Protein AF-0000000086704923 (afdb_homodimer)

Nearest PDB structures (foldseek):
  2oer-assembly1_B  TM=5.945E-01  e=2.341E+00  Pseudomonas aeruginosa
  7ane-assembly1_d  TM=4.318E-01  e=1.275E+00  Leishmania major
  6yj2-assembly1_A  TM=4.607E-01  e=6.577E+00  Mycobacterium tuberculosis H37Rv
  2oer-assembly1_B  TM=5.945E-01  e=2.133E+00  Pseudomonas aeruginosa
  7ane-assembly1_d  TM=4.272E-01  e=9.440E-01  Leishmania major

Solvent-accessible surface area (backbone atoms only — not comparable to full-atom values): 7810 Å² total; per-residue (Å²): 131,72,79,55,76,70,50,67,64,57,40,34,53,44,41,44,69,71,42,71,86,58,53,68,74,57,41,54,54,49,31,61,63,48,51,72,27,45,57,31,41,36,55,19,46,65,68,26,69,86,35,72,67,50,32,36,30,50,12,52,49,30,29,52,52,11,31,49,54,61,63,65,98,129,71,81,54,78,71,51,68,65,56,40,36,54,44,40,43,68,72,41,71,84,58,54,68,74,58,40,52,56,49,32,61,65,49,50,73,27,45,57,31,40,37,56,20,46,65,68,26,69,86,35,72,67,51,33,36,30,50,12,52,48,30,29,52,53,11,32,47,54,60,62,65,96

Structure (mmCIF, N/CA/C/O backbone):
data_AF-0000000086704923-model_v1
#
loop_
_entity.id
_entity.type
_entity.pdbx_description
1 polymer 'Uncharacterized protein'
#
loop_
_atom_site.group_PDB
_atom_site.id
_atom_site.type_symbol
_atom_site.label_atom_id
_atom_site.label_alt_id
_atom_site.label_comp_id
_atom_site.label_asym_id
_atom_site.label_entity_id
_atom_site.label_seq_id
_atom_site.pdbx_PDB_ins_code
_atom_site.Cartn_x
_atom_site.Cartn_y
_atom_site.Cartn_z
_atom_site.occupancy
_atom_site.B_iso_or_equiv
_atom_site.auth_seq_id
_atom_site.auth_comp_id
_atom_site.auth_asym_id
_atom_site.auth_atom_id
_atom_site.pdbx_PDB_model_num
ATOM 1 N N . MET A 1 1 ? 1.268 -10.195 12 1 31.28 1 MET A N 1
ATOM 2 C CA . MET A 1 1 ? 0.351 -9.297 12.703 1 31.28 1 MET A CA 1
ATOM 3 C C . MET A 1 1 ? -0.446 -8.453 11.711 1 31.28 1 MET A C 1
ATOM 5 O O . MET A 1 1 ? -0.012 -8.242 10.578 1 31.28 1 MET A O 1
ATOM 9 N N . GLY A 1 2 ? -1.776 -8.43 11.695 1 36.81 2 GLY A N 1
ATOM 10 C CA . GLY A 1 2 ? -2.85 -7.723 11.008 1 36.81 2 GLY A CA 1
ATOM 11 C C . GLY A 1 2 ? -2.48 -6.301 10.633 1 36.81 2 GLY A C 1
ATOM 12 O O . GLY A 1 2 ? -1.749 -5.625 11.359 1 36.81 2 GLY A O 1
ATOM 13 N N . ILE A 1 3 ? -2.086 -6.059 9.367 1 44.12 3 ILE A N 1
ATOM 14 C CA . ILE A 1 3 ? -2 -4.629 9.086 1 44.12 3 ILE A CA 1
ATOM 15 C C . ILE A 1 3 ? -2.967 -3.869 9.992 1 44.12 3 ILE A C 1
ATOM 17 O O . ILE A 1 3 ? -4.148 -3.734 9.672 1 44.12 3 ILE A O 1
ATOM 21 N N . ALA A 1 4 ? -3.299 -4.359 11.25 1 46.03 4 ALA A N 1
ATOM 22 C CA . ALA A 1 4 ? -4.102 -3.705 12.281 1 46.03 4 ALA A CA 1
ATOM 23 C C . ALA A 1 4 ? -4.004 -2.186 12.172 1 46.03 4 ALA A C 1
ATOM 25 O O . ALA A 1 4 ? -3.051 -1.658 11.594 1 46.03 4 ALA A O 1
ATOM 26 N N . LEU A 1 5 ? -5.008 -1.442 12.422 1 59.59 5 LEU A N 1
ATOM 27 C CA . LEU A 1 5 ? -5.281 -0.024 12.625 1 59.59 5 LEU A CA 1
ATOM 28 C C . LEU A 1 5 ? -4.094 0.673 13.281 1 59.59 5 LEU A C 1
ATOM 30 O O . LEU A 1 5 ? -3.68 0.296 14.375 1 59.59 5 LEU A O 1
ATOM 34 N N . LEU A 1 6 ? -3.314 1.094 12.336 1 75.62 6 LEU A N 1
ATOM 35 C CA . LEU A 1 6 ? -2.266 1.905 12.938 1 75.62 6 LEU A CA 1
ATOM 36 C C . LEU A 1 6 ? -2.846 2.834 14 1 75.62 6 LEU A C 1
ATOM 38 O O . LEU A 1 6 ? -3.793 3.576 13.734 1 75.62 6 LEU A O 1
ATOM 42 N N . PRO A 1 7 ? -2.449 2.543 15.305 1 79.38 7 PRO A N 1
ATOM 43 C CA . PRO A 1 7 ? -2.854 3.496 16.344 1 79.38 7 PRO A CA 1
ATOM 44 C C . PRO A 1 7 ? -2.67 4.949 15.914 1 79.38 7 PRO A C 1
ATOM 46 O O . PRO A 1 7 ? -1.897 5.234 15 1 79.38 7 PRO A O 1
ATOM 49 N N . GLN A 1 8 ? -3.48 5.805 16.484 1 86.12 8 GLN A N 1
ATOM 50 C CA . GLN A 1 8 ? -3.48 7.223 16.141 1 86.12 8 GLN A CA 1
ATOM 51 C C . GLN A 1 8 ? -2.076 7.812 16.25 1 86.12 8 GLN A C 1
ATOM 53 O O . GLN A 1 8 ? -1.672 8.617 15.406 1 86.12 8 GLN A O 1
ATOM 58 N N . GLN A 1 9 ? -1.387 7.363 17.234 1 90.25 9 GLN A N 1
ATOM 59 C CA . GLN A 1 9 ? -0.049 7.914 17.422 1 90.25 9 GLN A CA 1
ATOM 60 C C . GLN A 1 9 ? 0.868 7.559 16.266 1 90.25 9 GLN A C 1
ATOM 62 O O . GLN A 1 9 ? 1.712 8.359 15.859 1 90.25 9 GLN A O 1
ATOM 67 N N . GLU A 1 10 ? 0.717 6.402 15.789 1 91.06 10 GLU A N 1
ATOM 68 C CA . GLU A 1 10 ? 1.546 5.988 14.664 1 91.06 10 GLU A CA 1
ATOM 69 C C . GLU A 1 10 ? 1.224 6.801 13.414 1 91.06 10 GLU A C 1
ATOM 71 O O . GLU A 1 10 ? 2.113 7.105 12.617 1 91.06 10 GLU A O 1
ATOM 76 N N . LEU A 1 11 ? -0.039 7.086 13.297 1 92.62 11 LEU A N 1
ATOM 77 C CA . LEU A 1 11 ? -0.439 7.926 12.18 1 92.62 11 LEU A CA 1
ATOM 78 C C . LEU A 1 11 ? 0.144 9.328 12.312 1 92.62 11 LEU A C 1
ATOM 80 O O . LEU A 1 11 ? 0.591 9.914 11.328 1 92.62 11 LEU A O 1
ATOM 84 N N . ILE A 1 12 ? 0.147 9.82 13.531 1 93.94 12 ILE A N 1
ATOM 85 C CA . ILE A 1 12 ? 0.73 11.133 13.812 1 93.94 12 ILE A CA 1
ATOM 86 C C . ILE A 1 12 ? 2.213 11.125 13.453 1 93.94 12 ILE A C 1
ATOM 88 O O . ILE A 1 12 ? 2.695 12.031 12.766 1 93.94 12 ILE A O 1
ATOM 92 N N . ASP A 1 13 ? 2.938 10.109 13.859 1 93.25 13 ASP A N 1
ATOM 93 C CA . ASP A 1 13 ? 4.359 9.992 13.555 1 93.25 13 ASP A CA 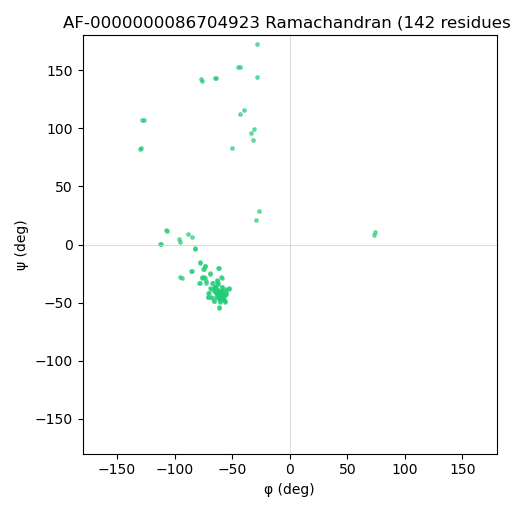1
ATOM 94 C C . ASP A 1 13 ? 4.602 9.938 12.047 1 93.25 13 ASP A C 1
ATOM 96 O O . ASP A 1 13 ? 5.555 10.531 11.547 1 93.25 13 ASP A O 1
ATOM 100 N N . LEU A 1 14 ? 3.777 9.234 11.406 1 93.38 14 LEU A N 1
ATOM 101 C CA . LEU A 1 14 ? 3.883 9.102 9.961 1 93.38 14 LEU A CA 1
ATOM 102 C C . LEU A 1 14 ? 3.75 10.453 9.273 1 93.38 14 LEU A C 1
ATOM 104 O O . LEU A 1 14 ? 4.582 10.812 8.43 1 93.38 14 LEU A O 1
ATOM 108 N N . ILE A 1 15 ? 2.705 11.227 9.648 1 94.75 15 ILE A N 1
ATOM 109 C CA . ILE A 1 15 ? 2.449 12.523 9.023 1 94.75 15 ILE A CA 1
ATOM 110 C C . ILE A 1 15 ? 3.604 13.477 9.32 1 94.75 15 ILE A C 1
ATOM 112 O O . ILE A 1 15 ? 4.051 14.219 8.445 1 94.75 15 ILE A O 1
ATOM 116 N N . GLU A 1 16 ? 4.133 13.469 10.492 1 94.62 16 GLU A N 1
ATOM 117 C CA . GLU A 1 16 ? 5.266 14.305 10.875 1 94.62 16 GLU A CA 1
ATOM 118 C C . GLU A 1 16 ? 6.504 13.953 10.055 1 94.62 16 GLU A C 1
ATOM 120 O O . GLU A 1 16 ? 7.32 14.828 9.75 1 94.62 16 GLU A O 1
ATOM 125 N N . SER A 1 17 ? 6.574 12.711 9.688 1 91.81 17 SER A N 1
ATOM 126 C CA . SER A 1 17 ? 7.723 12.273 8.906 1 91.81 17 SER A CA 1
ATOM 127 C C . SER A 1 17 ? 7.652 12.805 7.48 1 91.81 17 SER A C 1
ATOM 129 O O . SER A 1 17 ? 8.68 13.148 6.887 1 91.81 17 SER A O 1
ATOM 131 N N . VAL A 1 18 ? 6.512 12.938 6.98 1 90.56 18 VAL A N 1
ATOM 132 C CA . VAL A 1 18 ? 6.387 13.32 5.578 1 90.56 18 VAL A CA 1
ATOM 133 C C . VAL A 1 18 ? 6.246 14.836 5.473 1 90.56 18 VAL A C 1
ATOM 135 O O . VAL A 1 18 ? 6.449 15.414 4.398 1 90.56 18 VAL A O 1
ATOM 138 N N . SER A 1 19 ? 5.715 15.43 6.438 1 93.06 19 SER A N 1
ATOM 139 C CA . SER A 1 19 ? 5.57 16.875 6.5 1 93.06 19 SER A CA 1
ATOM 140 C C . SER A 1 19 ? 6.102 17.438 7.816 1 93.06 19 SER A C 1
ATOM 142 O O . SER A 1 19 ? 5.328 17.844 8.688 1 93.06 19 SER A O 1
ATOM 144 N N . PRO A 1 20 ? 7.418 17.656 7.914 1 90.38 20 PRO A N 1
ATOM 145 C CA . PRO A 1 20 ? 8.031 18.031 9.188 1 90.38 20 PRO A CA 1
ATOM 146 C C . PRO A 1 20 ? 7.738 19.469 9.586 1 90.38 20 PRO A C 1
ATOM 148 O O . PRO A 1 20 ? 7.852 19.828 10.758 1 90.38 20 PRO A O 1
ATOM 151 N N . ASN A 1 21 ? 7.344 20.297 8.68 1 92.19 21 ASN A N 1
ATOM 152 C CA . ASN A 1 21 ? 7.141 21.703 8.992 1 92.19 21 ASN A CA 1
ATOM 153 C C . ASN A 1 21 ? 5.68 22.016 9.312 1 92.19 21 ASN A C 1
ATOM 155 O O . ASN A 1 21 ? 5.309 23.172 9.5 1 92.19 21 ASN A O 1
ATOM 159 N N . LEU A 1 22 ? 4.867 21.016 9.352 1 92.69 22 LEU A N 1
ATOM 160 C CA . LEU A 1 22 ? 3.459 21.219 9.672 1 92.69 22 LEU A CA 1
ATOM 161 C C . LEU A 1 22 ? 3.266 21.438 11.172 1 92.69 22 LEU A C 1
ATOM 163 O O . LEU A 1 22 ? 3.939 20.797 11.984 1 92.69 22 LEU A O 1
ATOM 167 N N . HIS A 1 23 ? 2.354 22.328 11.516 1 93.56 23 HIS A N 1
ATOM 168 C CA . HIS A 1 23 ? 2.02 22.562 12.914 1 93.56 23 HIS A CA 1
ATOM 169 C C . HIS A 1 23 ? 1.378 21.328 13.539 1 93.56 23 HIS A C 1
ATOM 171 O O . HIS A 1 23 ? 0.571 20.656 12.898 1 93.56 23 HIS A O 1
ATOM 177 N N . PRO A 1 24 ? 1.72 21.094 14.836 1 89.56 24 PRO A N 1
ATOM 178 C CA . PRO A 1 24 ? 1.203 19.906 15.508 1 89.56 24 PRO A CA 1
ATOM 179 C C . PRO A 1 24 ? -0.32 19.812 15.461 1 89.56 24 PRO A C 1
ATOM 181 O O . PRO A 1 24 ? -0.873 18.719 15.32 1 89.56 24 PRO A O 1
ATOM 184 N N . GLU A 1 25 ? -0.958 20.969 15.609 1 91.19 25 GLU A N 1
ATOM 185 C CA . GLU A 1 25 ? -2.418 20.969 15.57 1 91.19 25 GLU A CA 1
ATOM 186 C C . GLU A 1 25 ? -2.93 20.5 14.211 1 91.19 25 GLU A C 1
ATOM 188 O O . GLU A 1 25 ? -3.943 19.797 14.141 1 91.19 25 GLU A O 1
ATOM 193 N N . HIS A 1 26 ? -2.246 20.766 13.125 1 92.69 26 HIS A N 1
ATOM 194 C CA . HIS A 1 26 ? -2.643 20.328 11.789 1 92.69 26 HIS A CA 1
ATOM 195 C C . HIS A 1 26 ? -2.334 18.844 11.586 1 92.69 26 HIS A C 1
ATOM 197 O O . HIS A 1 26 ? -3.096 18.141 10.93 1 92.69 26 HIS A O 1
ATOM 203 N N . VAL A 1 27 ? -1.287 18.406 12.305 1 93.88 27 VAL A N 1
ATOM 204 C CA . VAL A 1 27 ? -0.884 17.016 12.188 1 93.88 27 VAL A CA 1
ATOM 205 C C . VAL A 1 27 ? -1.963 16.109 12.781 1 93.88 27 VAL A C 1
ATOM 207 O O . VAL A 1 27 ? -2.352 15.109 12.172 1 93.88 27 VAL A O 1
ATOM 210 N N . GLU A 1 28 ? -2.418 16.453 13.898 1 94.06 28 GLU A N 1
ATOM 211 C CA . GLU A 1 28 ? -3.451 15.672 14.57 1 94.06 28 GLU A CA 1
ATOM 212 C C . GLU A 1 28 ? -4.727 15.609 13.727 1 94.06 28 GLU A C 1
ATOM 214 O O . GLU A 1 28 ? -5.359 14.555 13.633 1 94.06 28 GLU A O 1
ATOM 219 N N . LEU A 1 29 ? -5.137 16.766 13.188 1 93.31 29 LEU A N 1
ATOM 220 C CA . LEU A 1 29 ? -6.312 16.812 12.32 1 93.31 29 LEU A CA 1
ATOM 221 C C . LEU A 1 29 ? -6.137 15.914 11.109 1 93.31 29 LEU A C 1
ATOM 223 O O . LEU A 1 29 ? -7.051 15.156 10.758 1 93.31 29 LEU A O 1
ATOM 227 N N . LEU A 1 30 ? -5.008 15.922 10.531 1 94.38 30 LEU A N 1
ATOM 228 C CA . LEU A 1 30 ? -4.738 15.109 9.352 1 94.38 30 LEU A CA 1
ATOM 229 C C . LEU A 1 30 ? -4.727 13.625 9.703 1 94.38 30 LEU A C 1
ATOM 231 O O . LEU A 1 30 ? -5.215 12.797 8.93 1 94.38 30 LEU A O 1
ATOM 235 N N . ALA A 1 31 ? -4.195 13.273 10.867 1 93.5 31 ALA A N 1
ATOM 236 C CA . ALA A 1 31 ? -4.199 11.883 11.312 1 93.5 31 ALA A CA 1
ATOM 237 C C . ALA A 1 31 ? -5.625 11.359 11.453 1 93.5 31 ALA A C 1
ATOM 239 O O . ALA A 1 31 ? -5.922 10.234 11.039 1 93.5 31 ALA A O 1
ATOM 240 N N . LYS A 1 32 ? -6.426 12.219 11.977 1 93.06 32 LYS A N 1
ATOM 241 C CA . LYS A 1 32 ? -7.836 11.859 12.102 1 93.06 32 LYS A CA 1
ATOM 242 C C . LYS A 1 32 ? -8.484 11.672 10.734 1 93.06 32 LYS A C 1
ATOM 244 O O . LYS A 1 32 ? -9.344 10.805 10.562 1 93.06 32 LYS A O 1
ATOM 249 N N . GLN A 1 33 ? -8.102 12.453 9.766 1 92.06 33 GLN A N 1
ATOM 250 C CA . GLN A 1 33 ? -8.656 12.383 8.414 1 92.06 33 GLN A CA 1
ATOM 251 C C . GLN A 1 33 ? -8.117 11.172 7.66 1 92.06 33 GLN A C 1
ATOM 253 O O . GLN A 1 33 ? -8.742 10.688 6.715 1 92.06 33 GLN A O 1
ATOM 258 N N . LEU A 1 34 ? -7.008 10.656 8.102 1 92.88 34 LEU A N 1
ATOM 259 C CA . LEU A 1 34 ? -6.402 9.5 7.453 1 92.88 34 LEU A CA 1
ATOM 260 C C . LEU A 1 34 ? -6.992 8.203 7.992 1 92.88 34 LEU A C 1
ATOM 262 O O . LEU A 1 34 ? -6.996 7.184 7.301 1 92.88 34 LEU A O 1
ATOM 266 N N . GLN A 1 35 ? -7.504 8.203 9.094 1 91.69 35 GLN A N 1
ATOM 267 C CA . GLN A 1 35 ? -7.973 7.016 9.797 1 91.69 35 GLN A CA 1
ATOM 268 C C . GLN A 1 35 ? -9.031 6.277 8.984 1 91.69 35 GLN A C 1
ATOM 270 O O . GLN A 1 35 ? -9.008 5.047 8.898 1 91.69 35 GLN A O 1
ATOM 275 N N . PRO A 1 36 ? -9.984 6.965 8.367 1 90.5 36 PRO A N 1
ATOM 276 C CA . PRO A 1 36 ? -11.023 6.262 7.613 1 90.5 36 PRO A CA 1
ATOM 277 C C . PRO A 1 36 ? -10.453 5.457 6.445 1 90.5 36 PRO A C 1
ATOM 279 O O . PRO A 1 36 ? -11.117 4.543 5.945 1 90.5 36 PRO A O 1
ATOM 282 N N . ALA A 1 37 ? -9.289 5.754 6 1 89.94 37 ALA A N 1
ATOM 283 C CA . ALA A 1 37 ? -8.68 5.047 4.879 1 89.94 37 ALA A CA 1
ATOM 284 C C . ALA A 1 37 ? -8.117 3.697 5.32 1 89.94 37 ALA A C 1
ATOM 286 O O . ALA A 1 37 ? -7.848 2.828 4.488 1 89.94 37 ALA A O 1
ATOM 287 N N . LEU A 1 38 ? -7.965 3.49 6.648 1 90.56 38 LEU A N 1
ATOM 288 C CA . LEU A 1 38 ? -7.324 2.285 7.168 1 90.56 38 LEU A CA 1
ATOM 289 C C . LEU A 1 38 ? -8.289 1.104 7.137 1 90.56 38 LEU A C 1
ATOM 291 O O . LEU A 1 38 ? -7.867 -0.04 6.945 1 90.56 38 LEU A O 1
ATOM 295 N N . ALA A 1 39 ? -9.578 1.415 7.344 1 88.94 39 ALA A N 1
ATOM 296 C CA . ALA A 1 39 ? -10.57 0.342 7.371 1 88.94 39 ALA A CA 1
ATOM 297 C C . ALA A 1 39 ? -10.625 -0.389 6.035 1 88.94 39 ALA A C 1
ATOM 299 O O . ALA A 1 39 ? -10.461 -1.611 5.98 1 88.94 39 ALA A O 1
ATOM 300 N N . PRO A 1 40 ? -10.828 0.346 4.953 1 89.75 40 PRO A N 1
ATOM 301 C CA . PRO A 1 40 ? -10.797 -0.349 3.666 1 89.75 40 PRO A CA 1
ATOM 302 C C . PRO A 1 40 ? -9.461 -1.046 3.406 1 89.75 40 PRO A C 1
ATOM 304 O O . PRO A 1 40 ? -9.43 -2.125 2.809 1 89.75 40 PRO A O 1
ATOM 307 N N . LEU A 1 41 ? -8.344 -0.484 3.805 1 90.44 41 LEU A N 1
ATOM 308 C CA . LEU A 1 41 ? -7.039 -1.109 3.629 1 90.44 41 LEU A CA 1
ATOM 309 C C . LEU A 1 41 ? -6.961 -2.434 4.383 1 90.44 41 LEU A C 1
ATOM 311 O O . LEU A 1 41 ? -6.438 -3.42 3.861 1 90.44 41 LEU A O 1
ATOM 315 N N . ASN A 1 42 ? -7.492 -2.406 5.551 1 90.56 42 ASN A N 1
ATOM 316 C CA . ASN A 1 42 ? -7.539 -3.635 6.332 1 90.56 42 ASN A CA 1
ATOM 317 C C . ASN A 1 42 ? -8.398 -4.699 5.656 1 90.56 42 ASN A C 1
ATOM 319 O O . ASN A 1 42 ? -8.086 -5.891 5.723 1 90.56 42 ASN A O 1
ATOM 323 N N . ALA A 1 43 ? -9.477 -4.281 5.121 1 89.69 43 ALA A N 1
ATOM 324 C CA . ALA A 1 43 ? -10.336 -5.203 4.387 1 89.69 43 ALA A CA 1
ATOM 325 C C . ALA A 1 43 ? -9.586 -5.855 3.229 1 89.69 43 ALA A C 1
ATOM 327 O O . ALA A 1 43 ? -9.742 -7.051 2.977 1 89.69 43 ALA A O 1
ATOM 328 N N . ALA A 1 44 ? -8.758 -5.07 2.549 1 89 44 ALA A N 1
ATOM 329 C CA . ALA A 1 44 ? -7.941 -5.609 1.469 1 89 44 ALA A CA 1
ATOM 330 C C . ALA A 1 44 ? -6.961 -6.66 1.994 1 89 44 ALA A C 1
ATOM 332 O O . ALA A 1 44 ? -6.801 -7.723 1.392 1 89 44 ALA A O 1
ATOM 333 N N . PHE A 1 45 ? -6.363 -6.461 3.098 1 89.75 45 PHE A N 1
ATOM 334 C CA . PHE A 1 45 ? -5.402 -7.367 3.713 1 89.75 45 PHE A CA 1
ATOM 335 C C . PHE A 1 45 ? -6.066 -8.695 4.07 1 89.75 45 PHE A C 1
ATOM 337 O O . PHE A 1 45 ? -5.457 -9.758 3.936 1 89.75 45 PHE A O 1
ATOM 344 N N . ALA A 1 46 ? -7.238 -8.57 4.582 1 89.56 46 ALA A N 1
ATOM 345 C CA . ALA A 1 46 ? -7.953 -9.766 5.027 1 89.56 46 ALA A CA 1
ATOM 346 C C . ALA A 1 46 ? -8.164 -10.742 3.875 1 89.56 46 ALA A C 1
ATOM 348 O O . ALA A 1 46 ? -8.172 -11.961 4.078 1 89.56 46 ALA A O 1
ATOM 349 N N . ILE A 1 47 ? -8.242 -10.258 2.688 1 89.38 47 ILE A N 1
ATOM 350 C CA . ILE A 1 47 ? -8.508 -11.086 1.513 1 89.38 47 ILE A CA 1
ATOM 351 C C . ILE A 1 47 ? -7.258 -11.891 1.162 1 89.38 47 ILE A C 1
ATOM 353 O O . ILE A 1 47 ? -7.359 -13.031 0.702 1 89.38 47 ILE A O 1
ATOM 357 N N . VAL A 1 48 ? -6.066 -11.336 1.511 1 89.06 48 VAL A N 1
ATOM 358 C CA . VAL A 1 48 ? -4.848 -11.969 1.009 1 89.06 48 VAL A CA 1
ATOM 359 C C . VAL A 1 48 ? -4.074 -12.594 2.166 1 89.06 48 VAL A C 1
ATOM 361 O O . VAL A 1 48 ? -3.043 -13.234 1.957 1 89.06 48 VAL A O 1
ATOM 364 N N . ALA A 1 49 ? -4.516 -12.523 3.357 1 87.56 49 ALA A N 1
ATOM 365 C CA . ALA A 1 49 ? -3.725 -12.82 4.551 1 87.56 49 ALA A CA 1
ATOM 366 C C . ALA A 1 49 ? -3.414 -14.305 4.648 1 87.56 49 ALA A C 1
ATOM 368 O O . ALA A 1 49 ? -2.35 -14.695 5.133 1 87.56 49 ALA A O 1
ATOM 369 N N . ASN A 1 50 ? -4.25 -15.086 4.047 1 88.12 50 ASN A N 1
ATOM 370 C CA . ASN A 1 50 ? -4.082 -16.516 4.266 1 88.12 50 ASN A CA 1
ATOM 371 C C . ASN A 1 50 ? -3.494 -17.203 3.035 1 88.12 50 ASN A C 1
ATOM 373 O O . ASN A 1 50 ? -3.447 -18.438 2.969 1 88.12 50 ASN A O 1
ATOM 377 N N . HIS A 1 51 ? -3.023 -16.562 2.102 1 90.69 51 HIS A N 1
ATOM 378 C CA . HIS A 1 51 ? -2.402 -17.094 0.896 1 90.69 51 HIS A CA 1
ATOM 379 C C . HIS A 1 51 ? -1.017 -16.5 0.677 1 90.69 51 HIS A C 1
ATOM 381 O O . HIS A 1 51 ? -0.89 -15.359 0.229 1 90.69 51 HIS A O 1
ATOM 387 N N . PRO A 1 52 ? 0.048 -17.281 0.909 1 91.12 52 PRO A N 1
ATOM 388 C CA . PRO A 1 52 ? 1.418 -16.766 0.922 1 91.12 52 PRO A CA 1
ATOM 389 C C . PRO A 1 52 ? 1.79 -16.047 -0.373 1 91.12 52 PRO A C 1
ATOM 391 O O . PRO A 1 52 ? 2.41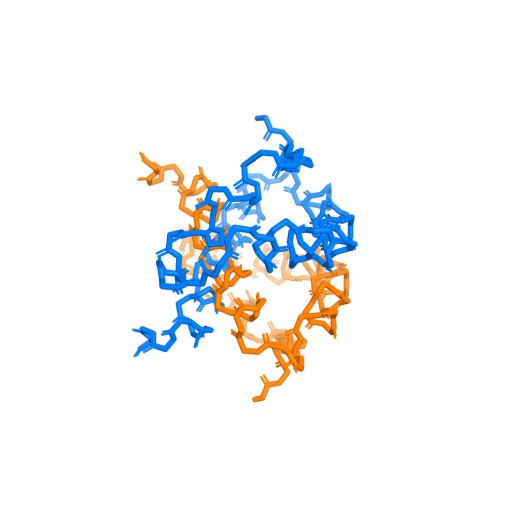8 -14.984 -0.336 1 91.12 52 PRO A O 1
ATOM 394 N N . VAL A 1 53 ? 1.398 -16.625 -1.488 1 92.56 53 VAL A N 1
ATOM 395 C CA . VAL A 1 53 ? 1.761 -15.992 -2.754 1 92.56 53 VAL A CA 1
ATOM 396 C C . VAL A 1 53 ? 0.981 -14.695 -2.928 1 92.56 53 VAL A C 1
ATOM 398 O O . VAL A 1 53 ? 1.54 -13.68 -3.352 1 92.56 53 VAL A O 1
ATOM 401 N N . LEU A 1 54 ? -0.334 -14.758 -2.566 1 93.88 54 LEU A N 1
ATOM 402 C CA . LEU A 1 54 ? -1.137 -13.547 -2.658 1 93.88 54 LEU A CA 1
ATOM 403 C C . LEU A 1 54 ? -0.632 -12.484 -1.684 1 93.88 54 LEU A C 1
ATOM 405 O O . LEU A 1 54 ? -0.604 -11.297 -2.012 1 93.88 54 LEU A O 1
ATOM 409 N N . HIS A 1 55 ? -0.217 -12.844 -0.515 1 92.38 55 HIS A N 1
ATOM 410 C CA . HIS A 1 55 ? 0.341 -11.961 0.5 1 92.38 55 HIS A CA 1
ATOM 411 C C . HIS A 1 55 ? 1.588 -11.25 -0.014 1 92.38 55 HIS A C 1
ATOM 413 O O . HIS A 1 55 ? 1.724 -10.031 0.142 1 92.38 55 HIS A O 1
ATOM 419 N N . GLU A 1 56 ? 2.379 -11.984 -0.653 1 93.75 56 GLU A N 1
ATOM 420 C CA . GLU A 1 56 ? 3.613 -11.43 -1.19 1 93.75 56 GLU A CA 1
ATOM 421 C C . GLU A 1 56 ? 3.332 -10.5 -2.369 1 93.75 56 GLU A C 1
ATOM 423 O O . GLU A 1 56 ? 3.922 -9.422 -2.473 1 93.75 56 GLU A O 1
ATOM 428 N N . ALA A 1 57 ? 2.494 -10.938 -3.24 1 93.06 57 ALA A N 1
ATOM 429 C CA . ALA A 1 57 ? 2.1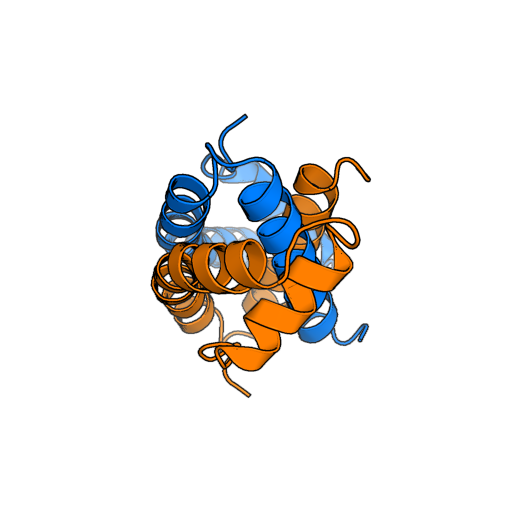48 -10.117 -4.398 1 93.06 57 ALA A CA 1
ATOM 430 C C . ALA A 1 57 ? 1.508 -8.797 -3.969 1 93.06 57 ALA A C 1
ATOM 432 O O . ALA A 1 57 ? 1.799 -7.746 -4.539 1 93.06 57 ALA A O 1
ATOM 433 N N . PHE A 1 58 ? 0.617 -8.852 -2.98 1 93.19 58 PHE A N 1
ATOM 434 C CA . PHE A 1 58 ? -0.042 -7.656 -2.477 1 93.19 58 PHE A CA 1
ATOM 435 C C . PHE A 1 58 ? 0.973 -6.699 -1.863 1 93.19 58 PHE A C 1
ATOM 437 O O . PHE A 1 58 ? 0.879 -5.484 -2.049 1 93.19 58 PHE A O 1
ATOM 444 N N . GLY A 1 59 ? 1.927 -7.242 -1.098 1 93.69 59 GLY A N 1
ATOM 445 C CA . GLY A 1 59 ? 2.996 -6.41 -0.571 1 93.69 59 GLY A CA 1
ATOM 446 C C . GLY A 1 59 ? 3.768 -5.676 -1.65 1 93.69 59 GLY A C 1
ATOM 447 O O . GLY A 1 59 ? 4.031 -4.477 -1.524 1 93.69 59 GLY A O 1
ATOM 448 N N . GLU A 1 60 ? 4.113 -6.398 -2.631 1 93.56 60 GLU A N 1
ATOM 449 C CA . GLU A 1 60 ? 4.816 -5.785 -3.754 1 93.56 60 GLU A CA 1
ATOM 450 C C . GLU A 1 60 ? 3.982 -4.676 -4.387 1 93.56 60 GLU A C 1
ATOM 452 O O . GLU A 1 60 ? 4.508 -3.611 -4.727 1 93.56 60 GLU A O 1
ATOM 457 N N . LEU A 1 61 ? 2.744 -5.039 -4.57 1 92.44 61 LEU A N 1
ATOM 458 C CA . LEU A 1 61 ? 1.833 -4.047 -5.125 1 92.44 61 LEU A CA 1
ATOM 459 C C . LEU A 1 61 ? 1.82 -2.783 -4.273 1 92.44 61 LEU A C 1
ATOM 461 O O . LEU A 1 61 ? 1.917 -1.672 -4.801 1 92.44 61 LEU A O 1
ATOM 465 N N . LEU A 1 62 ? 1.651 -2.918 -2.969 1 92.25 62 LEU A N 1
ATOM 466 C CA . LEU A 1 62 ? 1.654 -1.774 -2.062 1 92.25 62 LEU A CA 1
ATOM 467 C C . LEU A 1 62 ? 2.941 -0.971 -2.207 1 92.25 62 LEU A C 1
ATOM 469 O O . LEU A 1 62 ? 2.908 0.261 -2.242 1 92.25 62 LEU A O 1
ATOM 473 N N . CYS A 1 63 ? 4.035 -1.578 -2.307 1 91.69 63 CYS A N 1
ATOM 474 C CA . CYS A 1 63 ? 5.312 -0.886 -2.461 1 91.69 63 CYS A CA 1
ATOM 475 C C . CYS A 1 63 ? 5.336 -0.071 -3.748 1 91.69 63 CYS A C 1
ATOM 477 O O . CYS A 1 63 ? 5.758 1.088 -3.746 1 91.69 63 CYS A O 1
ATOM 479 N N . ARG A 1 64 ? 4.871 -0.65 -4.734 1 90.12 64 ARG A N 1
ATOM 480 C CA . ARG A 1 64 ? 4.871 0.025 -6.027 1 90.12 64 ARG A CA 1
ATOM 481 C C . ARG A 1 64 ? 3.961 1.249 -6.008 1 90.12 64 ARG A C 1
ATOM 483 O O . ARG A 1 64 ? 4.344 2.322 -6.477 1 90.12 64 ARG A O 1
ATOM 490 N N . ILE A 1 65 ? 2.785 1.011 -5.504 1 90.62 65 ILE A N 1
ATOM 491 C CA . ILE A 1 65 ? 1.833 2.113 -5.438 1 90.62 65 ILE A CA 1
ATOM 492 C C . ILE A 1 65 ? 2.365 3.201 -4.508 1 90.62 65 ILE A C 1
ATOM 494 O O . ILE A 1 65 ? 2.318 4.387 -4.84 1 90.62 65 ILE A O 1
ATOM 498 N N . GLY A 1 66 ? 2.877 2.758 -3.357 1 91.88 66 GLY A N 1
ATOM 499 C CA . GLY A 1 66 ? 3.441 3.713 -2.418 1 91.88 66 GLY A CA 1
ATOM 500 C C . GLY A 1 66 ? 4.562 4.543 -3.014 1 91.88 66 GLY A C 1
ATOM 501 O O . GLY A 1 66 ? 4.586 5.766 -2.863 1 91.88 66 GLY A O 1
ATOM 502 N N . ALA A 1 67 ? 5.43 3.93 -3.721 1 90.25 67 ALA A N 1
ATOM 503 C CA . ALA A 1 67 ? 6.535 4.621 -4.379 1 90.25 67 ALA A CA 1
ATOM 504 C C . ALA A 1 67 ? 6.023 5.609 -5.422 1 90.25 67 ALA A C 1
ATOM 506 O O . ALA A 1 67 ? 6.559 6.715 -5.555 1 90.25 67 ALA A O 1
ATOM 507 N N . GLY A 1 68 ? 5.031 5.172 -6.074 1 87.19 68 GLY A N 1
ATOM 508 C CA . GLY A 1 68 ? 4.418 6.051 -7.059 1 87.19 68 GLY A CA 1
ATOM 509 C C . GLY A 1 68 ? 3.793 7.289 -6.445 1 87.19 68 GLY A C 1
ATOM 510 O O . GLY A 1 68 ? 3.883 8.383 -7.008 1 87.19 68 GLY A O 1
ATOM 511 N N . MET A 1 69 ? 3.145 7.137 -5.336 1 87.5 69 MET A N 1
ATOM 512 C CA . MET A 1 69 ? 2.49 8.242 -4.645 1 87.5 69 MET A CA 1
ATOM 513 C C . MET A 1 69 ? 3.52 9.227 -4.098 1 87.5 69 MET A C 1
ATOM 515 O O . MET A 1 69 ? 3.258 10.43 -4.02 1 87.5 69 MET A O 1
ATOM 519 N N . GLU A 1 70 ? 4.699 8.711 -3.695 1 82.5 70 GLU A N 1
ATOM 520 C CA . GLU A 1 70 ? 5.754 9.555 -3.146 1 82.5 70 GLU A CA 1
ATOM 521 C C . GLU A 1 70 ? 6.566 10.219 -4.258 1 82.5 70 GLU A C 1
ATOM 523 O O . GLU A 1 70 ? 7.383 11.102 -3.994 1 82.5 70 GLU A O 1
ATOM 528 N N . GLY A 1 71 ? 6.207 9.844 -5.41 1 75.44 71 GLY A N 1
ATOM 529 C CA . GLY A 1 71 ? 6.953 10.391 -6.531 1 75.44 71 GLY A CA 1
ATOM 530 C C . GLY A 1 71 ? 8.336 9.797 -6.68 1 75.44 71 GLY A C 1
ATOM 531 O O . GLY A 1 71 ? 9.258 10.461 -7.16 1 75.44 71 GLY A O 1
ATOM 532 N N . ILE A 1 72 ? 8.531 8.758 -5.922 1 55.97 72 ILE A N 1
ATOM 533 C CA . ILE A 1 72 ? 9.836 8.102 -6 1 55.97 72 ILE A CA 1
ATOM 534 C C . ILE A 1 72 ? 9.82 7.047 -7.102 1 55.97 72 ILE A C 1
ATOM 536 O O . ILE A 1 72 ? 10.867 6.516 -7.473 1 55.97 72 ILE A O 1
ATOM 540 N N . ALA A 1 73 ? 8.797 7.105 -7.789 1 46.31 73 ALA A N 1
ATOM 541 C CA . ALA A 1 73 ? 8.891 6.094 -8.844 1 46.31 73 ALA A CA 1
ATOM 542 C C . ALA A 1 73 ? 9.961 6.457 -9.859 1 46.31 73 ALA A C 1
ATOM 544 O O . ALA A 1 73 ? 10.281 7.633 -10.047 1 46.31 73 ALA A O 1
ATOM 545 N N . MET B 1 1 ? -3.395 9.883 -11.656 1 31.42 1 MET B N 1
ATOM 546 C CA . MET B 1 1 ? -4.184 8.758 -12.148 1 31.42 1 MET B CA 1
ATOM 547 C C . MET B 1 1 ? -4.539 7.801 -11.016 1 31.42 1 MET B C 1
ATOM 549 O O . MET B 1 1 ? -3.822 7.727 -10.016 1 31.42 1 MET B O 1
ATOM 553 N N . GLY B 1 2 ? -5.801 7.523 -10.656 1 36.34 2 GLY B N 1
ATOM 554 C CA . GLY B 1 2 ? -6.492 6.668 -9.703 1 36.34 2 GLY B CA 1
ATOM 555 C C . GLY B 1 2 ? -5.777 5.352 -9.461 1 36.34 2 GLY B C 1
ATOM 556 O O . GLY B 1 2 ? -5.203 4.77 -10.383 1 36.34 2 GLY B O 1
ATOM 557 N N . ILE B 1 3 ? -4.984 5.262 -8.422 1 43.84 3 ILE B N 1
ATOM 558 C CA . ILE B 1 3 ? -4.426 3.93 -8.203 1 43.84 3 ILE B CA 1
ATOM 559 C C . ILE B 1 3 ? -5.402 2.871 -8.719 1 43.84 3 ILE B C 1
ATOM 561 O O . ILE B 1 3 ? -6.277 2.418 -7.977 1 43.84 3 ILE B O 1
ATOM 565 N N . ALA B 1 4 ? -6.375 3.234 -9.672 1 48.22 4 ALA B N 1
ATOM 566 C CA . ALA B 1 4 ? -7.465 2.457 -10.25 1 48.22 4 ALA B CA 1
ATOM 567 C C . ALA B 1 4 ? -7.125 0.97 -10.281 1 48.22 4 ALA B C 1
ATOM 569 O O . ALA B 1 4 ? -5.961 0.591 -10.148 1 48.22 4 ALA B O 1
ATOM 570 N N . LEU B 1 5 ? -7.953 0.003 -10.617 1 56.44 5 LEU B N 1
ATOM 571 C CA . LEU B 1 5 ? -8.102 -1.427 -10.867 1 56.44 5 LEU B CA 1
ATOM 572 C C . LEU B 1 5 ? -7.031 -1.923 -11.828 1 56.44 5 LEU B C 1
ATOM 574 O O . LEU B 1 5 ? -6.953 -1.458 -12.969 1 56.44 5 LEU B O 1
ATOM 578 N N . LEU B 1 6 ? -5.863 -2.166 -11.039 1 75.31 6 LEU B N 1
ATOM 579 C CA . LEU B 1 6 ? -4.879 -2.803 -11.914 1 75.31 6 LEU B CA 1
ATOM 580 C C . LEU B 1 6 ? -5.543 -3.816 -12.836 1 75.31 6 LEU B C 1
ATOM 582 O O . LEU B 1 6 ? -6.273 -4.695 -12.375 1 75.31 6 LEU B O 1
ATOM 586 N N . PRO B 1 7 ? -5.48 -3.52 -14.172 1 78.94 7 PRO B N 1
ATOM 587 C CA . PRO B 1 7 ? -5.973 -4.535 -15.102 1 78.94 7 PRO B CA 1
ATOM 588 C C . PRO B 1 7 ? -5.48 -5.941 -14.758 1 78.94 7 PRO B C 1
ATOM 590 O O . PRO B 1 7 ? -4.484 -6.094 -14.047 1 78.94 7 PRO B O 1
ATOM 593 N N . GLN B 1 8 ? -6.262 -6.941 -15.141 1 86.06 8 GLN B N 1
ATOM 594 C CA . GLN B 1 8 ? -5.969 -8.336 -14.836 1 86.06 8 GLN B CA 1
ATOM 595 C C . GLN B 1 8 ? -4.555 -8.711 -15.281 1 86.06 8 GLN B C 1
ATOM 597 O O . GLN B 1 8 ? -3.844 -9.422 -14.57 1 86.06 8 GLN B O 1
ATOM 602 N N . GLN B 1 9 ? -4.188 -8.172 -16.391 1 90.12 9 GLN B N 1
ATOM 603 C CA . GLN B 1 9 ? -2.865 -8.516 -16.906 1 90.12 9 GLN B CA 1
ATOM 604 C C . GLN B 1 9 ? -1.765 -8.008 -15.977 1 90.12 9 GLN B C 1
ATOM 606 O O . GLN B 1 9 ? -0.738 -8.664 -15.797 1 90.12 9 GLN B O 1
ATOM 611 N N . GLU B 1 10 ? -1.964 -6.879 -15.469 1 91.06 10 GLU B N 1
ATOM 612 C CA . GLU B 1 10 ? -0.966 -6.32 -14.562 1 91.06 10 GLU B CA 1
ATOM 613 C C . GLU B 1 10 ? -0.854 -7.152 -13.289 1 91.06 10 GLU B C 1
ATOM 615 O O . GLU B 1 10 ? 0.235 -7.301 -12.727 1 91.06 10 GLU B O 1
ATOM 620 N N . LEU B 1 11 ? -1.994 -7.629 -12.875 1 92.56 11 LEU B N 1
ATOM 621 C CA . LEU B 1 11 ? -1.982 -8.5 -11.711 1 92.56 11 LEU B CA 1
ATOM 622 C C . LEU B 1 11 ? -1.239 -9.797 -12 1 92.56 11 LEU B C 1
ATOM 624 O O . LEU B 1 11 ? -0.49 -10.297 -11.156 1 92.56 11 LEU B O 1
ATOM 628 N N . ILE B 1 12 ? -1.444 -10.312 -13.203 1 93.75 12 ILE B N 1
ATOM 629 C CA . ILE B 1 12 ? -0.749 -11.516 -13.633 1 93.75 12 ILE B CA 1
ATOM 630 C C . ILE B 1 12 ? 0.759 -11.273 -13.633 1 93.75 12 ILE B C 1
ATOM 632 O O . ILE B 1 12 ? 1.521 -12.086 -13.094 1 93.75 12 ILE B O 1
ATOM 636 N N . ASP B 1 13 ? 1.202 -10.172 -14.18 1 93 13 ASP B N 1
ATOM 637 C CA . ASP B 1 13 ? 2.621 -9.828 -14.219 1 93 13 ASP B CA 1
ATOM 638 C C . ASP B 1 13 ? 3.195 -9.703 -12.805 1 93 13 ASP B C 1
ATOM 640 O O . ASP B 1 13 ? 4.32 -10.133 -12.555 1 93 13 ASP B O 1
ATOM 644 N N . LEU B 1 14 ? 2.445 -9.125 -11.977 1 93.31 14 LEU B N 1
ATOM 645 C CA . LEU B 1 14 ? 2.861 -8.945 -10.586 1 93.31 14 LEU B CA 1
ATOM 646 C C . LEU B 1 14 ? 3.104 -10.289 -9.914 1 93.31 14 LEU B C 1
ATOM 648 O O . LEU B 1 14 ? 4.152 -10.508 -9.297 1 93.31 14 LEU B O 1
ATOM 652 N N . ILE B 1 15 ? 2.135 -11.227 -10.047 1 94.75 15 ILE B N 1
ATOM 653 C CA . ILE B 1 15 ? 2.232 -12.539 -9.406 1 94.75 15 ILE B CA 1
ATOM 654 C C . ILE B 1 15 ? 3.422 -13.305 -9.984 1 94.75 15 ILE B C 1
ATOM 656 O O . ILE B 1 15 ? 4.168 -13.945 -9.242 1 94.75 15 ILE B O 1
ATOM 660 N N . GLU B 1 16 ? 3.65 -13.227 -11.242 1 94.44 16 GLU B N 1
ATOM 661 C CA . GLU B 1 16 ? 4.781 -13.883 -11.891 1 94.44 16 GLU B CA 1
ATOM 662 C C . GLU B 1 16 ? 6.109 -13.336 -11.375 1 94.44 16 GLU B C 1
ATOM 664 O O . GLU B 1 16 ? 7.098 -14.062 -11.289 1 94.44 16 GLU B O 1
ATOM 669 N N . SER B 1 17 ? 6.07 -12.086 -11.016 1 91.56 17 SER B N 1
ATOM 670 C CA . SER B 1 17 ? 7.289 -11.461 -10.516 1 91.56 17 SER B CA 1
ATOM 671 C C . SER B 1 17 ? 7.641 -11.961 -9.125 1 91.56 17 SER B C 1
ATOM 673 O O . SER B 1 17 ? 8.812 -12.117 -8.789 1 91.56 17 SER B O 1
ATOM 675 N N . VAL B 1 18 ? 6.691 -12.281 -8.375 1 90.62 18 VAL B N 1
ATOM 676 C CA . VAL B 1 18 ? 6.961 -12.656 -6.992 1 90.62 18 VAL B CA 1
ATOM 677 C C . VAL B 1 18 ? 7.082 -14.18 -6.883 1 90.62 18 VAL B C 1
ATOM 679 O O . VAL B 1 18 ? 7.609 -14.695 -5.898 1 90.62 18 VAL B O 1
ATOM 682 N N . SER B 1 19 ? 6.445 -14.844 -7.719 1 92.94 19 SER B N 1
ATOM 683 C CA . SER B 1 19 ? 6.52 -16.297 -7.773 1 92.94 19 SER B CA 1
ATOM 684 C C . SER B 1 19 ? 6.809 -16.797 -9.188 1 92.94 19 SER B C 1
ATOM 686 O O . SER B 1 19 ? 5.93 -17.328 -9.859 1 92.94 19 SER B O 1
ATOM 688 N N . PRO B 1 20 ? 8.078 -16.797 -9.602 1 90.25 20 PRO B N 1
ATOM 689 C CA . PRO B 1 20 ? 8.422 -17.094 -11 1 90.25 20 PRO B CA 1
ATOM 690 C C . PRO B 1 20 ? 8.281 -18.578 -11.344 1 90.25 20 PRO B C 1
ATOM 692 O O . PRO B 1 20 ? 8.164 -18.922 -12.516 1 90.25 20 PRO B O 1
ATOM 695 N N . ASN B 1 21 ? 8.258 -19.438 -10.391 1 92.06 21 ASN B N 1
ATOM 696 C CA . ASN B 1 21 ? 8.211 -20.875 -10.664 1 92.06 21 ASN B CA 1
ATOM 697 C C . ASN B 1 21 ? 6.781 -21.406 -10.641 1 92.06 21 ASN B C 1
ATOM 699 O O . ASN B 1 21 ? 6.562 -22.609 -10.758 1 92.06 21 ASN B O 1
ATOM 703 N N . LEU B 1 22 ? 5.848 -20.547 -10.445 1 92.5 22 LEU B N 1
ATOM 704 C CA . LEU B 1 22 ? 4.453 -20.969 -10.422 1 92.5 22 LEU B CA 1
ATOM 705 C C . LEU B 1 22 ? 3.939 -21.234 -11.828 1 92.5 22 LEU B C 1
ATOM 707 O O . LEU B 1 22 ? 4.285 -20.516 -12.773 1 92.5 22 LEU B O 1
ATOM 711 N N . HIS B 1 23 ? 3.146 -22.281 -11.961 1 93.31 23 HIS B N 1
ATOM 712 C CA . HIS B 1 23 ? 2.531 -22.578 -13.25 1 93.31 23 HIS B CA 1
ATOM 713 C C . HIS B 1 23 ? 1.572 -21.484 -13.68 1 93.31 23 HIS B C 1
ATOM 715 O O . HIS B 1 23 ? 0.847 -20.922 -12.859 1 93.31 23 HIS B O 1
ATOM 721 N N . PRO B 1 24 ? 1.56 -21.219 -15.023 1 89.31 24 PRO B N 1
ATOM 722 C CA . PRO B 1 24 ? 0.716 -20.141 -15.539 1 89.31 24 PRO B CA 1
ATOM 723 C C . PRO B 1 24 ? -0.75 -20.297 -15.141 1 89.31 24 PRO B C 1
ATOM 725 O O . PRO B 1 24 ? -1.425 -19.297 -14.852 1 89.31 24 PRO B O 1
ATOM 728 N N . GLU B 1 25 ? -1.206 -21.547 -15.156 1 90.56 25 GLU B N 1
ATOM 729 C CA . GLU B 1 25 ? -2.596 -21.781 -14.781 1 90.56 25 GLU B CA 1
ATOM 730 C C . GLU B 1 25 ? -2.855 -21.359 -13.336 1 90.56 25 GLU B C 1
ATOM 732 O O . GLU B 1 25 ? -3.922 -20.828 -13.016 1 90.56 25 GLU B O 1
ATOM 737 N N . HIS B 1 26 ? -1.916 -21.5 -12.445 1 92.62 26 HIS B N 1
ATOM 738 C CA . HIS B 1 26 ? -2.061 -21.094 -11.047 1 92.62 26 HIS B CA 1
ATOM 739 C C . HIS B 1 26 ? -1.95 -19.578 -10.891 1 92.62 26 HIS B C 1
ATOM 741 O O . HIS B 1 26 ? -2.641 -18.984 -10.062 1 92.62 26 HIS B O 1
ATOM 747 N N . VAL B 1 27 ? -1.189 -19 -11.852 1 93.81 27 VAL B N 1
ATOM 748 C CA . VAL B 1 27 ? -0.995 -17.547 -11.797 1 93.81 27 VAL B CA 1
ATOM 749 C C . VAL B 1 27 ? -2.312 -16.844 -12.109 1 93.81 27 VAL B C 1
ATOM 751 O O . VAL B 1 27 ? -2.697 -15.906 -11.398 1 93.81 27 VAL B O 1
ATOM 754 N N . GLU B 1 28 ? -2.955 -17.281 -13.078 1 93.75 28 GLU B N 1
ATOM 755 C CA . GLU B 1 28 ? -4.227 -16.688 -13.469 1 93.75 28 GLU B CA 1
ATOM 756 C C . GLU B 1 28 ? -5.262 -16.812 -12.352 1 93.75 28 GLU B C 1
ATOM 758 O O . GLU B 1 28 ? -6.012 -15.867 -12.086 1 93.75 28 GLU B O 1
ATOM 763 N N . LEU B 1 29 ? -5.352 -18 -11.75 1 93.25 29 LEU B N 1
ATOM 764 C CA . LEU B 1 29 ? -6.27 -18.219 -10.633 1 93.25 29 LEU B CA 1
ATOM 765 C C . LEU B 1 29 ? -5.961 -17.281 -9.477 1 93.25 29 LEU B C 1
ATOM 767 O O . LEU B 1 29 ? -6.867 -16.672 -8.906 1 93.25 29 LEU B O 1
ATOM 771 N N . LEU B 1 30 ? -4.742 -17.094 -9.188 1 94.25 30 LEU B N 1
ATOM 772 C CA . LEU B 1 30 ? -4.336 -16.219 -8.086 1 94.25 30 LEU B CA 1
ATOM 773 C C . LEU B 1 30 ? -4.637 -14.766 -8.406 1 94.25 30 LEU B C 1
ATOM 775 O O . LEU B 1 30 ? -5.047 -14.008 -7.527 1 94.25 30 LEU B O 1
ATOM 779 N N . ALA B 1 31 ? -4.453 -14.359 -9.672 1 93.5 31 ALA B N 1
ATOM 780 C CA . ALA B 1 31 ? -4.785 -13 -10.07 1 93.5 31 ALA B CA 1
ATOM 781 C C . ALA B 1 31 ? -6.266 -12.703 -9.859 1 93.5 31 ALA B C 1
ATOM 783 O O . ALA B 1 31 ? -6.629 -11.633 -9.367 1 93.5 31 ALA B O 1
ATOM 784 N N . LYS B 1 32 ? -7.012 -13.688 -10.172 1 92.94 32 LYS B N 1
ATOM 785 C CA . LYS B 1 32 ? -8.453 -13.555 -9.953 1 92.94 32 LYS B CA 1
ATOM 786 C C . LYS B 1 32 ? -8.773 -13.438 -8.469 1 92.94 32 LYS B C 1
ATOM 788 O O . LYS B 1 32 ? -9.695 -12.719 -8.086 1 92.94 32 LYS B O 1
ATOM 793 N N . GLN B 1 33 ? -8.07 -14.141 -7.637 1 91.88 33 GLN B N 1
ATOM 794 C CA . GLN B 1 33 ? -8.297 -14.133 -6.195 1 91.88 33 GLN B CA 1
ATOM 795 C C . GLN B 1 33 ? -7.793 -12.836 -5.566 1 91.88 33 GLN B C 1
ATOM 797 O O . GLN B 1 33 ? -8.25 -12.438 -4.492 1 91.88 33 GLN B O 1
ATOM 802 N N . LEU B 1 34 ? -6.887 -12.164 -6.266 1 92.88 34 LEU B N 1
ATOM 803 C CA . LEU B 1 34 ? -6.336 -10.906 -5.766 1 92.88 34 LEU B CA 1
ATOM 804 C C . LEU B 1 34 ? -7.238 -9.734 -6.125 1 92.88 34 LEU B C 1
ATOM 806 O O . LEU B 1 34 ? -7.238 -8.711 -5.434 1 92.88 34 LEU B O 1
ATOM 810 N N . GLN B 1 35 ? -8.008 -9.836 -7.059 1 91.75 35 GLN B N 1
ATOM 811 C CA . GLN B 1 35 ? -8.82 -8.75 -7.605 1 91.75 35 GLN B CA 1
ATOM 812 C C . GLN B 1 35 ? -9.758 -8.18 -6.551 1 91.75 35 GLN B C 1
ATOM 814 O O . GLN B 1 35 ? -9.914 -6.957 -6.449 1 91.75 35 GLN B O 1
ATOM 819 N N . PRO B 1 36 ? -10.406 -9 -5.746 1 90.5 36 PRO B N 1
ATOM 820 C CA . PRO B 1 36 ? -11.336 -8.461 -4.746 1 90.5 36 PRO B CA 1
ATOM 821 C C . PRO B 1 36 ? -10.648 -7.547 -3.734 1 90.5 36 PRO B C 1
ATOM 823 O O . PRO B 1 36 ? -11.305 -6.742 -3.074 1 90.5 36 PRO B O 1
ATOM 826 N N . ALA B 1 37 ? -9.367 -7.637 -3.582 1 89.88 37 ALA B N 1
ATOM 827 C CA . ALA B 1 37 ? -8.633 -6.812 -2.627 1 89.88 37 ALA B CA 1
ATOM 828 C C . ALA B 1 37 ? -8.422 -5.402 -3.168 1 89.88 37 ALA B C 1
ATOM 830 O O . ALA B 1 37 ? -8.102 -4.48 -2.41 1 89.88 37 ALA B O 1
ATOM 831 N N . LEU B 1 38 ? -8.617 -5.195 -4.484 1 90.56 38 LEU B N 1
A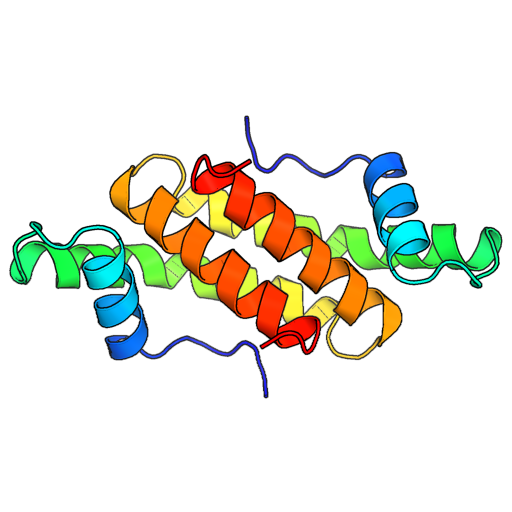TOM 832 C CA . LEU B 1 38 ? -8.32 -3.918 -5.121 1 90.56 38 LEU B CA 1
ATOM 833 C C . LEU B 1 38 ? -9.43 -2.902 -4.84 1 90.56 38 LEU B C 1
ATOM 835 O O . LEU B 1 38 ? -9.156 -1.705 -4.723 1 90.56 38 LEU B O 1
ATOM 839 N N . ALA B 1 39 ? -10.672 -3.418 -4.738 1 88.88 39 ALA B N 1
ATOM 840 C CA . ALA B 1 39 ? -11.797 -2.516 -4.504 1 88.88 39 ALA B CA 1
ATOM 841 C C . ALA B 1 39 ? -11.648 -1.778 -3.178 1 88.88 39 ALA B C 1
ATOM 843 O O . ALA B 1 39 ? -11.68 -0.546 -3.139 1 88.88 39 ALA B O 1
ATOM 844 N N . PRO B 1 40 ? -11.461 -2.52 -2.1 1 89.88 40 PRO B N 1
ATOM 845 C CA . PRO B 1 40 ? -11.227 -1.805 -0.843 1 89.88 40 PRO B CA 1
ATOM 846 C C . PRO B 1 40 ? -10 -0.896 -0.898 1 89.88 40 PRO B C 1
ATOM 848 O O . PRO B 1 40 ? -10.008 0.187 -0.308 1 89.88 40 PRO B O 1
ATOM 851 N N . LEU B 1 41 ? -8.93 -1.278 -1.57 1 90.5 41 LEU B N 1
ATOM 852 C CA . LEU B 1 41 ? -7.738 -0.447 -1.694 1 90.5 41 LEU B CA 1
ATOM 853 C C . LEU B 1 41 ? -8.062 0.854 -2.424 1 90.5 41 LEU B C 1
ATOM 855 O O . LEU B 1 41 ? -7.586 1.923 -2.031 1 90.5 41 LEU B O 1
ATOM 859 N N . ASN B 1 42 ? -8.844 0.73 -3.414 1 90.69 42 ASN B N 1
ATOM 860 C CA . ASN B 1 42 ? -9.273 1.919 -4.141 1 90.69 42 ASN B CA 1
ATOM 861 C C . ASN B 1 42 ? -10.102 2.85 -3.258 1 90.69 42 ASN B C 1
ATOM 863 O O . ASN B 1 42 ? -10.008 4.07 -3.377 1 90.69 42 ASN B O 1
ATOM 867 N N . ALA B 1 43 ? -10.938 2.283 -2.49 1 89.88 43 ALA B N 1
ATOM 868 C CA . ALA B 1 43 ? -11.734 3.074 -1.555 1 89.88 43 ALA B CA 1
ATOM 869 C C . ALA B 1 43 ? -10.836 3.859 -0.6 1 89.88 43 ALA B C 1
ATOM 871 O O . ALA B 1 43 ? -11.117 5.02 -0.292 1 89.88 43 ALA B O 1
ATOM 872 N N . ALA B 1 44 ? -9.742 3.229 -0.156 1 89.19 44 ALA B N 1
ATOM 873 C CA . ALA B 1 44 ? -8.789 3.916 0.705 1 89.19 44 ALA B CA 1
ATOM 874 C C . ALA B 1 44 ? -8.141 5.094 -0.021 1 89.19 44 ALA B C 1
ATOM 876 O O . ALA B 1 44 ? -8.008 6.18 0.547 1 89.19 44 ALA B O 1
ATOM 877 N N . PHE B 1 45 ? -7.824 4.973 -1.239 1 90.06 45 PHE B N 1
ATOM 878 C CA . PHE B 1 45 ? -7.203 6.012 -2.051 1 90.06 45 PHE B CA 1
ATOM 879 C C . PHE B 1 45 ? -8.141 7.207 -2.209 1 90.06 45 PHE B C 1
ATOM 881 O O . PHE B 1 45 ? -7.691 8.359 -2.203 1 90.06 45 PHE B O 1
ATOM 888 N N . ALA B 1 46 ? -9.344 6.879 -2.424 1 89.69 46 ALA B N 1
ATOM 889 C CA . ALA B 1 46 ? -10.328 7.934 -2.652 1 89.69 46 ALA B CA 1
ATOM 890 C C . ALA B 1 46 ? -10.398 8.883 -1.46 1 89.69 46 ALA B C 1
ATOM 892 O O . ALA B 1 46 ? -10.641 10.086 -1.627 1 89.69 46 ALA B O 1
ATOM 893 N N . ILE B 1 47 ? -10.117 8.422 -0.309 1 89.56 47 ILE B N 1
ATOM 894 C CA . ILE B 1 47 ? -10.211 9.203 0.916 1 89.56 47 ILE B CA 1
ATOM 895 C C . ILE B 1 47 ? -9.055 10.203 0.977 1 89.56 47 ILE B C 1
ATOM 897 O O . ILE B 1 47 ? -9.219 11.328 1.466 1 89.56 47 ILE B O 1
ATOM 901 N N . VAL B 1 48 ? -7.914 9.836 0.334 1 89.06 48 VAL B N 1
ATOM 902 C CA . VAL B 1 48 ? -6.727 10.656 0.547 1 89.06 48 VAL B CA 1
ATOM 903 C C . VAL B 1 48 ? -6.359 11.383 -0.746 1 89.06 48 VAL B C 1
ATOM 905 O O . VAL B 1 48 ? -5.418 12.172 -0.773 1 89.06 48 VAL B O 1
ATOM 908 N N . ALA B 1 49 ? -7.066 11.227 -1.805 1 87.38 49 ALA B N 1
ATOM 909 C CA . ALA B 1 49 ? -6.645 11.625 -3.146 1 87.38 49 ALA B CA 1
ATOM 910 C C . ALA B 1 49 ? -6.602 13.148 -3.279 1 87.38 49 ALA B C 1
ATOM 912 O O . ALA B 1 49 ? -5.77 13.688 -4.008 1 87.38 49 ALA B O 1
ATOM 913 N N . ASN B 1 50 ? -7.355 13.797 -2.469 1 87.94 50 ASN B N 1
ATOM 914 C CA . ASN B 1 50 ? -7.469 15.234 -2.697 1 87.94 50 ASN B CA 1
ATOM 915 C C . ASN B 1 50 ? -6.723 16.031 -1.631 1 87.94 50 ASN B C 1
ATOM 917 O O . ASN B 1 50 ? -6.852 17.25 -1.56 1 87.94 50 ASN B O 1
ATOM 921 N N . HIS B 1 51 ? -5.926 15.477 -0.857 1 90.88 51 HIS B N 1
ATOM 922 C CA . HIS B 1 51 ? -5.125 16.125 0.173 1 90.88 51 HIS B CA 1
ATOM 923 C C . HIS B 1 51 ? -3.652 15.75 0.047 1 90.88 51 HIS B C 1
ATOM 925 O O . HIS B 1 51 ? -3.254 14.641 0.425 1 90.88 51 HIS B O 1
ATOM 931 N N . PRO B 1 52 ? -2.801 16.688 -0.413 1 91.06 52 PRO B N 1
ATOM 932 C CA . PRO B 1 52 ? -1.41 16.391 -0.755 1 91.06 52 PRO B CA 1
ATOM 933 C C . PRO B 1 52 ? -0.644 15.758 0.404 1 91.06 52 PRO B C 1
ATOM 935 O O . PRO B 1 52 ? 0.111 14.797 0.2 1 91.06 52 PRO B O 1
ATOM 938 N N . VAL B 1 53 ? -0.861 16.281 1.594 1 92.44 53 VAL B N 1
ATOM 939 C CA . VAL B 1 53 ? -0.121 15.734 2.729 1 92.44 53 VAL B CA 1
ATOM 940 C C . VAL B 1 53 ? -0.63 14.336 3.057 1 92.44 53 VAL B C 1
ATOM 942 O O . VAL B 1 53 ? 0.161 13.422 3.316 1 92.44 53 VAL B O 1
ATOM 945 N N . LEU B 1 54 ? -1.987 14.18 3.016 1 93.75 54 LEU B N 1
ATOM 946 C CA . LEU B 1 54 ? -2.549 12.859 3.268 1 93.75 54 LEU B CA 1
ATOM 947 C C . LEU B 1 54 ? -2.129 11.867 2.184 1 93.75 54 LEU B C 1
ATOM 949 O O . LEU B 1 54 ? -1.841 10.703 2.475 1 93.75 54 LEU B O 1
ATOM 953 N N . HIS B 1 55 ? -2.053 12.281 0.966 1 92.5 55 HIS B N 1
ATOM 954 C CA . HIS B 1 55 ? -1.617 11.477 -0.168 1 92.5 55 HIS B CA 1
ATOM 955 C C . H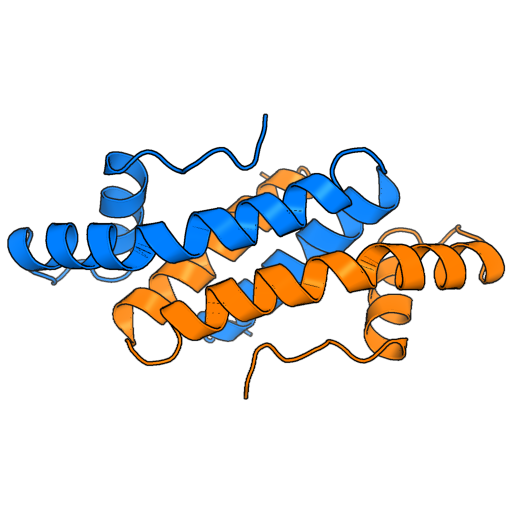IS B 1 55 ? -0.189 10.977 0.027 1 92.5 55 HIS B C 1
ATOM 957 O O . HIS B 1 55 ? 0.093 9.797 -0.179 1 92.5 55 HIS B O 1
ATOM 963 N N . GLU B 1 56 ? 0.602 11.859 0.472 1 93.88 56 GLU B N 1
ATOM 964 C CA . GLU B 1 56 ? 2 11.5 0.694 1 93.88 56 GLU B CA 1
ATOM 965 C C . GLU B 1 56 ? 2.15 10.562 1.886 1 93.88 56 GLU B C 1
ATOM 967 O O . GLU B 1 56 ? 2.908 9.594 1.827 1 93.88 56 GLU B O 1
ATOM 972 N N . ALA B 1 57 ? 1.483 10.875 2.934 1 93.12 57 ALA B N 1
ATOM 973 C CA . ALA B 1 57 ? 1.551 10.031 4.125 1 93.12 57 ALA B CA 1
ATOM 974 C C . ALA B 1 57 ? 1.042 8.625 3.83 1 93.12 57 ALA B C 1
ATOM 976 O O . ALA B 1 57 ? 1.622 7.637 4.293 1 93.12 57 ALA B O 1
ATOM 977 N N . PHE B 1 58 ? -0.052 8.523 3.092 1 93.25 58 PHE B N 1
ATOM 978 C CA . PHE B 1 58 ? -0.616 7.227 2.736 1 93.25 58 PHE B CA 1
ATOM 979 C C . PHE B 1 58 ? 0.363 6.426 1.885 1 93.25 58 PHE B C 1
ATOM 981 O O . PHE B 1 58 ? 0.508 5.215 2.068 1 93.25 58 PHE B O 1
ATOM 988 N N . GLY B 1 59 ? 1.013 7.113 0.922 1 93.62 59 GLY B N 1
ATOM 989 C CA . GLY B 1 59 ? 2.043 6.445 0.142 1 93.62 59 GLY B CA 1
ATOM 990 C C . GLY B 1 59 ? 3.15 5.859 0.995 1 93.62 59 GLY B C 1
ATOM 991 O O . GLY B 1 59 ? 3.559 4.715 0.792 1 93.62 59 GLY B O 1
ATOM 992 N N . GLU B 1 60 ? 3.607 6.637 1.873 1 93.69 60 GLU B N 1
ATOM 993 C CA . GLU B 1 60 ? 4.645 6.164 2.787 1 93.69 60 GLU B CA 1
ATOM 994 C C . GLU B 1 60 ? 4.168 4.945 3.576 1 93.69 60 GLU B C 1
ATOM 996 O O . GLU B 1 60 ? 4.918 3.984 3.756 1 93.69 60 GLU B O 1
ATOM 1001 N N . LEU B 1 61 ? 2.961 5.109 4.051 1 92.38 61 LEU B N 1
ATOM 1002 C CA . LEU B 1 61 ? 2.377 3.992 4.789 1 92.38 61 LEU B CA 1
ATOM 1003 C C . LEU B 1 61 ? 2.359 2.729 3.936 1 92.38 61 LEU B C 1
ATOM 1005 O O . LEU B 1 61 ? 2.744 1.654 4.402 1 92.38 61 LEU B O 1
ATOM 1009 N N . LEU B 1 62 ? 1.882 2.822 2.719 1 92.38 62 LEU B N 1
ATOM 1010 C CA . LEU B 1 62 ? 1.848 1.676 1.818 1 92.38 62 LEU B CA 1
ATOM 1011 C C . LEU B 1 62 ? 3.24 1.084 1.639 1 92.38 62 LEU B C 1
ATOM 1013 O O . LEU B 1 62 ? 3.408 -0.137 1.657 1 92.38 62 LEU B O 1
ATOM 1017 N N . CYS B 1 63 ? 4.215 1.858 1.469 1 91.69 63 CYS B N 1
ATOM 1018 C CA . CYS B 1 63 ? 5.582 1.376 1.304 1 91.69 63 CYS B CA 1
ATOM 1019 C C . CYS B 1 63 ? 6.039 0.599 2.533 1 91.69 63 CYS B C 1
ATOM 1021 O O . CYS B 1 63 ? 6.629 -0.475 2.41 1 91.69 63 CYS B O 1
ATOM 1023 N N . ARG B 1 64 ? 5.738 1.11 3.611 1 90.06 64 ARG B N 1
ATOM 1024 C CA . ARG B 1 64 ? 6.152 0.465 4.852 1 90.06 64 ARG B CA 1
ATOM 1025 C C . ARG B 1 64 ? 5.465 -0.886 5.023 1 90.06 64 ARG B C 1
ATOM 1027 O O . ARG B 1 64 ? 6.113 -1.878 5.367 1 90.06 64 ARG B O 1
ATOM 1034 N N . ILE B 1 65 ? 4.188 -0.852 4.836 1 90.56 65 ILE B N 1
ATOM 1035 C CA . ILE B 1 65 ? 3.432 -2.094 4.977 1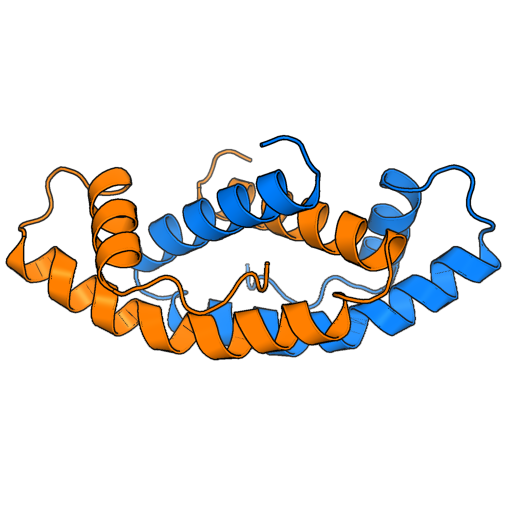 90.56 65 ILE B CA 1
ATOM 1036 C C . ILE B 1 65 ? 3.895 -3.1 3.922 1 90.56 65 ILE B C 1
ATOM 1038 O O . ILE B 1 65 ? 4.117 -4.273 4.23 1 90.56 65 ILE B O 1
ATOM 1042 N N . GLY B 1 66 ? 4.035 -2.594 2.693 1 91.81 66 GLY B N 1
ATOM 1043 C CA . GLY B 1 66 ? 4.504 -3.467 1.629 1 91.81 66 GLY B CA 1
ATOM 1044 C C . GLY B 1 66 ? 5.848 -4.098 1.924 1 91.81 66 GLY B C 1
ATOM 1045 O O . GLY B 1 66 ? 6.02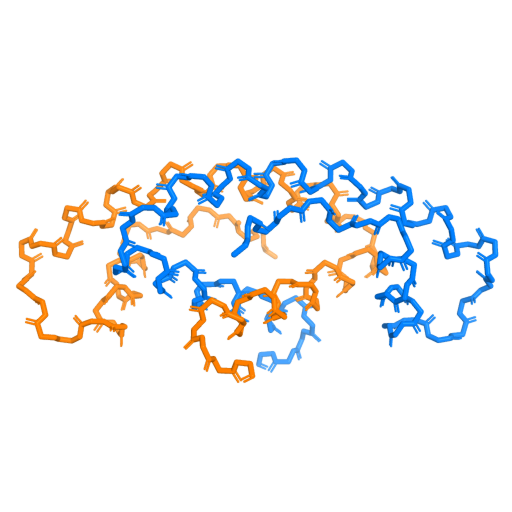7 -5.309 1.751 1 91.81 66 GLY B O 1
ATOM 1046 N N . ALA B 1 67 ? 6.762 -3.35 2.406 1 90.06 67 ALA B N 1
ATOM 1047 C CA . ALA B 1 67 ? 8.086 -3.846 2.77 1 90.06 67 ALA B CA 1
ATOM 1048 C C . ALA B 1 67 ? 8 -4.883 3.885 1 90.06 67 ALA B C 1
ATOM 1050 O O . ALA B 1 67 ? 8.719 -5.887 3.867 1 90.06 67 ALA B O 1
ATOM 1051 N N . GLY B 1 68 ? 7.141 -4.594 4.77 1 87.19 68 GLY B N 1
ATOM 1052 C CA . GLY B 1 68 ? 6.934 -5.539 5.855 1 87.19 68 GLY B CA 1
ATOM 1053 C C . GLY B 1 68 ? 6.379 -6.871 5.387 1 87.19 68 GLY B C 1
ATOM 1054 O O . GLY B 1 68 ? 6.773 -7.926 5.891 1 87.19 68 GLY B O 1
ATOM 1055 N N . MET B 1 69 ? 5.461 -6.848 4.48 1 87.56 69 MET B N 1
ATOM 1056 C CA . MET B 1 69 ? 4.844 -8.055 3.941 1 87.56 69 MET B CA 1
ATOM 1057 C C . MET B 1 69 ? 5.855 -8.883 3.148 1 87.56 69 MET B C 1
ATOM 1059 O O . MET B 1 69 ? 5.762 -10.109 3.104 1 87.56 69 MET B O 1
ATOM 1063 N N . GLU B 1 70 ? 6.816 -8.195 2.48 1 82.5 70 GLU B N 1
ATOM 1064 C CA . GLU B 1 70 ? 7.832 -8.875 1.684 1 82.5 70 GLU B CA 1
ATOM 1065 C C . GLU B 1 70 ? 8.977 -9.383 2.561 1 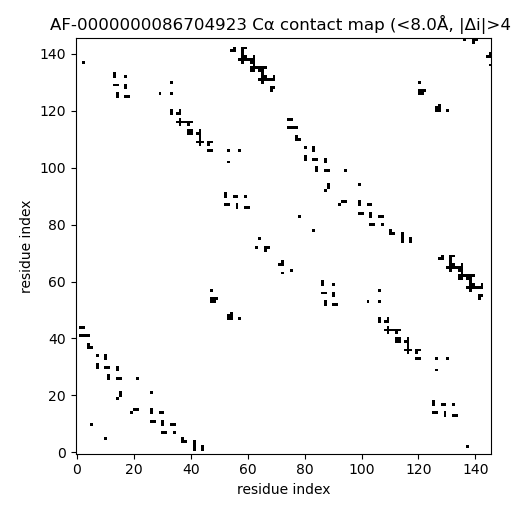82.5 70 GLU B C 1
ATOM 1067 O O . GLU B 1 70 ? 9.844 -10.125 2.094 1 82.5 70 GLU B O 1
ATOM 1072 N N . GLY B 1 71 ? 8.844 -9.07 3.781 1 75.44 71 GLY B N 1
ATOM 1073 C CA . GLY B 1 71 ? 9.906 -9.477 4.684 1 75.44 71 GLY B CA 1
ATOM 1074 C C . GLY B 1 71 ? 11.172 -8.656 4.523 1 75.44 71 GLY B C 1
ATOM 1075 O O . GLY B 1 71 ? 12.273 -9.156 4.762 1 75.44 71 GLY B O 1
ATOM 1076 N N . ILE B 1 72 ? 10.992 -7.645 3.729 1 57.47 72 ILE B N 1
ATOM 1077 C CA . ILE B 1 72 ? 12.156 -6.785 3.521 1 57.47 72 ILE B CA 1
ATOM 1078 C C . ILE B 1 72 ? 12.234 -5.75 4.641 1 57.47 72 ILE B C 1
ATOM 1080 O O . ILE B 1 72 ? 13.258 -5.082 4.805 1 57.47 72 ILE B O 1
ATOM 1084 N N . ALA B 1 73 ? 11.398 -5.914 5.562 1 46 73 ALA B N 1
ATOM 1085 C CA . ALA B 1 73 ? 11.578 -4.902 6.598 1 46 73 ALA B CA 1
ATOM 1086 C C . ALA B 1 73 ? 12.891 -5.109 7.348 1 46 73 ALA B C 1
ATOM 1088 O O . ALA B 1 73 ? 13.391 -6.234 7.441 1 46 73 ALA B O 1
#

Radius of gyration: 15.36 Å; Cα contacts (8 Å, |Δi|>4): 180; chains: 2; bounding box: 24×45×34 Å

Organism: NCBI:txid218936

pLDDT: mean 86.33, std 14.0, range [31.28, 94.75]

Foldseek 3Di:
DQLPQDPLVNQLVVQCVVPVPDDSVVSSVVSVVCRVVSVVVSVVCVVQVPPVVSNVVVVVVCVVVVCVVVVVD/DQVPQPPLVNQLVVQCVVPVPDDSVVSSVVSVVCRVVVVVVSVVCVVQVPPVVSNVVVVVVCVVVVCVVVVVD

Sequence (146 aa):
MGIALLPQQELIDLIESVSPNLHPEHVELLAKQLQPALAPLNAAFAIVANHPVLHEAFGELLCRIGAGMEGIAMGIALLPQQELIDLIESVSPNLHPEHVELLAKQLQPALAPLNAAFAIVANHPVLHEAFGELLCRIGAGMEGIA

Secondary structure (DSSP, 8-state):
-------HHHHHHHHHHH-TTS-HHHHHHHHHHHGGGHHHHHHHHHHHTT-HHHHHHHHHHHHHHHHHHHT--/-------HHHHHHHHHHH-TTS-HHHHHHHHHHHGGGHHHHHHHHHHHTT-HHHHHHHHHHHHHHHHHHHT--